Protein AF-A0A1B1UBW4-F1 (afdb_monomer_lite)

Sequence (132 aa):
MSATCRRCPGVFPDYPAPVIRNASAERELVLMRWGMLPPPRTGGPPVTNIRNTTSPHWRGWLKPENRCLVPFNSFAEYASEPNPETKKKDVIWFAINDDRPLTCFAGIWTEFKGDRGTKSKQSQARIWSMAF

Secondary structure (DSSP, 8-state):
----PPP--S--TTSEEEEEEE-SSSEEEEEEEE-BPPPTTT--S-BSEE--TTSTTTGGG-SGGGEEEEEES-EEEE-SSPPTTT-S--EEEE-SSTT---EEEEEEEEEE-S--TTS-----EEEEEEE-

Radius of gyration: 16.45 Å; chains: 1; bounding box: 48×40×42 Å

Structure (mmCIF, N/CA/C/O backbone):
data_AF-A0A1B1UBW4-F1
#
_entry.id   AF-A0A1B1UBW4-F1
#
loop_
_atom_site.group_PDB
_atom_site.id
_atom_site.type_symbol
_atom_site.label_atom_id
_atom_site.label_alt_id
_atom_site.label_comp_id
_atom_site.label_asym_id
_atom_site.label_entity_id
_atom_site.label_seq_id
_atom_site.pdbx_PDB_ins_code
_atom_site.Cartn_x
_atom_site.Cartn_y
_atom_site.Cartn_z
_atom_site.occupancy
_atom_site.B_iso_or_equiv
_atom_site.auth_seq_id
_atom_site.auth_comp_id
_atom_site.auth_asym_id
_atom_site.auth_atom_id
_atom_site.pdbx_PDB_model_num
ATOM 1 N N . MET A 1 1 ? -26.917 -7.774 -1.699 1.00 35.16 1 MET A N 1
ATOM 2 C CA . MET A 1 1 ? -26.560 -6.701 -2.653 1.00 35.16 1 MET A CA 1
ATOM 3 C C . MET A 1 1 ? -25.073 -6.832 -2.947 1.00 35.16 1 MET A C 1
ATOM 5 O O . MET A 1 1 ? -24.284 -6.680 -2.028 1.00 35.16 1 MET A O 1
ATOM 9 N N . SER A 1 2 ? -24.686 -7.222 -4.163 1.00 40.25 2 SER A N 1
ATOM 10 C CA . SER A 1 2 ? -23.268 -7.349 -4.531 1.00 40.25 2 SER A CA 1
ATOM 11 C C . SER A 1 2 ? -22.733 -5.966 -4.896 1.00 40.25 2 SER A C 1
ATOM 13 O O . SER A 1 2 ? -23.141 -5.400 -5.908 1.00 40.25 2 SER A O 1
ATOM 15 N N . ALA A 1 3 ? -21.869 -5.392 -4.060 1.00 48.88 3 ALA A N 1
ATOM 16 C CA . ALA A 1 3 ? -21.149 -4.175 -4.405 1.00 48.88 3 ALA A CA 1
ATOM 17 C C . ALA A 1 3 ? -20.083 -4.524 -5.452 1.00 48.88 3 ALA A C 1
ATOM 19 O O . ALA A 1 3 ? -19.038 -5.088 -5.132 1.00 48.88 3 ALA A O 1
ATOM 20 N N . THR A 1 4 ? -20.349 -4.233 -6.724 1.00 53.28 4 THR A N 1
ATOM 21 C CA . THR A 1 4 ? -19.376 -4.463 -7.795 1.00 53.28 4 THR A CA 1
ATOM 22 C C . THR A 1 4 ? -18.270 -3.411 -7.694 1.00 53.28 4 THR A C 1
ATOM 24 O O . THR A 1 4 ? -18.437 -2.269 -8.124 1.00 53.28 4 THR A O 1
ATOM 27 N N . CYS A 1 5 ? -17.129 -3.772 -7.103 1.00 63.44 5 CYS A N 1
ATOM 28 C CA . CYS A 1 5 ? -15.928 -2.941 -7.167 1.00 63.44 5 CYS A CA 1
ATOM 29 C C . CYS A 1 5 ? -15.482 -2.830 -8.630 1.00 63.44 5 CYS A C 1
ATOM 31 O O . CYS A 1 5 ? -15.276 -3.845 -9.298 1.00 63.44 5 CYS A O 1
ATOM 33 N N . ARG A 1 6 ? -15.325 -1.604 -9.146 1.00 71.12 6 ARG A N 1
ATOM 34 C CA . ARG A 1 6 ? -14.774 -1.405 -10.493 1.00 71.12 6 ARG A CA 1
ATOM 35 C C . ARG A 1 6 ? -13.346 -1.944 -10.539 1.00 71.12 6 ARG A C 1
ATOM 37 O O . ARG A 1 6 ? -12.577 -1.762 -9.598 1.00 71.12 6 ARG A O 1
ATOM 44 N N . ARG A 1 7 ? -12.986 -2.580 -11.654 1.00 75.62 7 ARG A N 1
ATOM 45 C CA . ARG A 1 7 ? -11.604 -2.980 -11.931 1.00 75.62 7 ARG A CA 1
ATOM 46 C C . ARG A 1 7 ? -10.727 -1.724 -11.986 1.00 75.62 7 ARG A C 1
ATOM 48 O O . ARG A 1 7 ? -11.043 -0.799 -12.730 1.00 75.62 7 ARG A O 1
ATOM 55 N N . CYS A 1 8 ? -9.631 -1.713 -11.234 1.00 77.88 8 CYS A N 1
ATOM 56 C CA . CYS A 1 8 ? -8.657 -0.618 -11.211 1.00 77.88 8 CYS A CA 1
ATOM 57 C C . CYS A 1 8 ? -7.331 -1.082 -11.838 1.00 77.88 8 CYS A C 1
ATOM 59 O O . CYS A 1 8 ? -6.447 -1.534 -11.111 1.00 77.88 8 CYS A O 1
ATOM 61 N N . PRO A 1 9 ? -7.180 -1.043 -13.175 1.00 81.69 9 PRO A N 1
ATOM 62 C CA . PRO A 1 9 ? -5.890 -1.308 -13.803 1.00 81.69 9 PRO A CA 1
ATOM 63 C C . PRO A 1 9 ? -4.920 -0.145 -13.545 1.00 81.69 9 PRO A C 1
ATOM 65 O O . PRO A 1 9 ? -5.326 1.012 -13.600 1.00 81.69 9 PRO A O 1
ATOM 68 N N . GLY A 1 10 ? -3.640 -0.447 -13.298 1.00 82.62 10 GLY A N 1
ATOM 69 C CA . GLY A 1 10 ? -2.584 0.570 -13.194 1.00 82.62 10 GLY A CA 1
ATOM 70 C C . GLY A 1 10 ? -2.734 1.501 -11.987 1.00 82.62 10 GLY A C 1
ATOM 71 O O . GLY A 1 10 ? -2.950 2.699 -12.144 1.00 82.62 10 GLY A O 1
ATOM 72 N N . VAL A 1 11 ? -2.624 0.951 -10.776 1.00 89.00 11 VAL A N 1
ATOM 73 C CA . VAL A 1 11 ? -2.584 1.740 -9.537 1.00 89.00 11 VAL A CA 1
ATOM 74 C C . VAL A 1 11 ? -1.155 2.231 -9.300 1.00 89.00 11 VAL A C 1
ATOM 76 O O . VAL A 1 11 ? -0.234 1.425 -9.195 1.00 89.00 11 VAL A O 1
ATOM 79 N N . PHE A 1 12 ? -0.977 3.549 -9.195 1.00 90.94 12 PHE A N 1
ATOM 80 C CA . PHE A 1 12 ? 0.325 4.196 -9.006 1.00 90.94 12 PHE A CA 1
ATOM 81 C C . PHE A 1 12 ? 0.378 4.993 -7.693 1.00 90.94 12 PHE A C 1
ATOM 83 O O . PHE A 1 12 ? -0.672 5.333 -7.136 1.00 90.94 12 PHE A O 1
ATOM 90 N N . PRO A 1 13 ? 1.579 5.320 -7.182 1.00 91.81 13 PRO A N 1
ATOM 91 C CA . PRO A 1 13 ? 1.728 6.178 -6.011 1.00 91.81 13 PRO A CA 1
ATOM 92 C C . PRO A 1 13 ? 0.929 7.478 -6.138 1.00 91.81 13 PRO A C 1
ATOM 94 O O . PRO A 1 13 ? 0.894 8.089 -7.202 1.00 91.81 13 PRO A O 1
ATOM 97 N N . ASP A 1 14 ? 0.302 7.901 -5.043 1.00 89.50 14 ASP A N 1
ATOM 98 C CA . ASP A 1 14 ? -0.608 9.048 -4.950 1.00 89.50 14 ASP A CA 1
ATOM 99 C C . ASP A 1 14 ? -1.970 8.887 -5.663 1.00 89.50 14 ASP A C 1
ATOM 101 O O . ASP A 1 14 ? -2.810 9.779 -5.572 1.00 89.50 14 ASP A O 1
ATOM 105 N N . TYR A 1 15 ? -2.273 7.744 -6.287 1.00 89.19 15 TYR A N 1
ATOM 106 C CA . TYR A 1 15 ? -3.602 7.476 -6.854 1.00 89.19 15 TYR A CA 1
ATOM 107 C C . TYR A 1 15 ? -4.534 6.833 -5.807 1.00 89.19 15 TYR A C 1
ATOM 109 O O . TYR A 1 15 ? -4.065 6.183 -4.863 1.00 89.19 15 TYR A O 1
ATOM 117 N N . PRO A 1 16 ? -5.865 7.000 -5.937 1.00 90.38 16 PRO A N 1
ATOM 118 C CA . PRO A 1 16 ? -6.831 6.215 -5.178 1.00 90.38 16 PRO A CA 1
ATOM 119 C C . PRO A 1 16 ? -6.760 4.730 -5.552 1.00 90.38 16 PRO A C 1
ATOM 121 O O . PRO A 1 16 ? -6.704 4.387 -6.732 1.00 90.38 16 PRO A O 1
ATOM 124 N N . ALA A 1 17 ? -6.831 3.860 -4.551 1.00 92.12 17 ALA A N 1
ATOM 125 C CA . ALA A 1 17 ? -6.860 2.412 -4.709 1.00 92.12 17 ALA A CA 1
ATOM 126 C C . ALA A 1 17 ? -7.929 1.792 -3.795 1.00 92.12 17 ALA A C 1
ATOM 128 O O . ALA A 1 17 ? -8.190 2.349 -2.722 1.00 92.12 17 ALA A O 1
ATOM 129 N N . PRO A 1 18 ? -8.546 0.664 -4.194 1.00 93.88 18 PRO A N 1
ATOM 130 C CA . PRO A 1 18 ? -9.445 -0.083 -3.325 1.00 93.88 18 PRO A CA 1
ATOM 131 C C . PRO A 1 18 ? -8.677 -0.654 -2.131 1.00 93.88 18 PRO A C 1
ATOM 133 O O . PRO A 1 18 ? -7.645 -1.300 -2.293 1.00 93.88 18 PRO A O 1
ATOM 136 N N . VAL A 1 19 ? -9.194 -0.422 -0.929 1.00 95.50 19 VAL A N 1
ATOM 137 C CA . VAL A 1 19 ? -8.619 -0.883 0.335 1.00 95.50 19 VAL A CA 1
ATOM 138 C C . VAL A 1 19 ? -9.744 -1.404 1.221 1.00 95.50 19 VAL A C 1
ATOM 140 O O . VAL A 1 19 ? -10.768 -0.741 1.388 1.00 95.50 19 VAL A O 1
ATOM 143 N N . ILE A 1 20 ? -9.553 -2.588 1.800 1.00 96.00 20 ILE A N 1
ATOM 144 C CA . ILE A 1 20 ? -10.466 -3.172 2.784 1.00 96.00 20 ILE A CA 1
ATOM 145 C C . ILE A 1 20 ? -9.954 -2.805 4.172 1.00 96.00 20 ILE A C 1
ATOM 147 O O . ILE A 1 20 ? -8.824 -3.144 4.520 1.00 96.00 20 ILE A O 1
ATOM 151 N N . ARG A 1 21 ? -10.771 -2.149 4.990 1.00 94.75 21 ARG A N 1
ATOM 152 C CA . ARG A 1 21 ? -10.411 -1.804 6.373 1.00 94.75 21 ARG A CA 1
ATOM 153 C C . ARG A 1 21 ? -11.473 -2.257 7.363 1.00 94.75 21 ARG A C 1
ATOM 155 O O . ARG A 1 21 ? -12.619 -2.505 6.989 1.00 94.75 21 ARG A O 1
ATOM 162 N N . ASN A 1 22 ? -11.096 -2.298 8.636 1.00 91.25 22 ASN A N 1
ATOM 163 C CA . ASN A 1 22 ? -12.064 -2.433 9.716 1.00 91.25 22 ASN A CA 1
ATOM 164 C C . ASN A 1 22 ? -12.881 -1.132 9.858 1.00 91.25 22 ASN A C 1
ATOM 166 O O . ASN A 1 22 ? -12.330 -0.024 9.866 1.00 91.25 22 ASN A O 1
ATOM 170 N N . ALA A 1 23 ? -1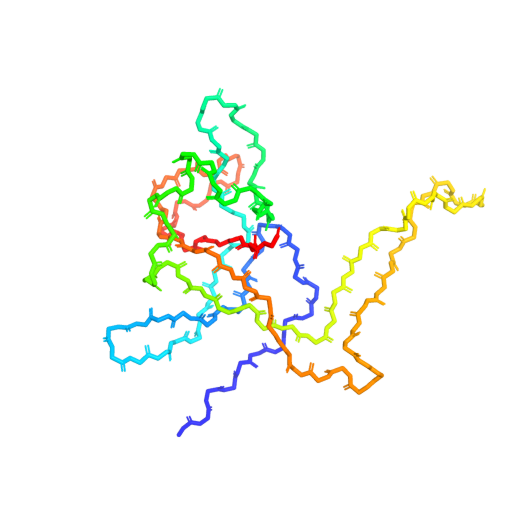4.197 -1.284 9.971 1.00 82.69 23 ALA A N 1
ATOM 171 C CA . ALA A 1 23 ? -15.142 -0.302 10.488 1.00 82.69 23 ALA A CA 1
ATOM 172 C C . ALA A 1 23 ? -15.709 -0.815 11.829 1.00 82.69 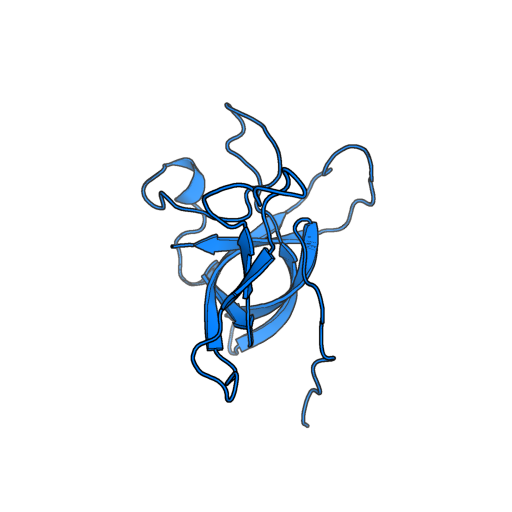23 ALA A C 1
ATOM 174 O O . ALA A 1 23 ? -15.344 -1.897 12.283 1.00 82.69 23 ALA A O 1
ATOM 175 N N . SER A 1 24 ? -16.559 -0.029 12.495 1.00 78.69 24 SER A N 1
ATOM 176 C CA . SER A 1 24 ? -17.019 -0.296 13.870 1.00 78.69 24 SER A CA 1
ATOM 177 C C . SER A 1 24 ? -17.603 -1.698 14.088 1.00 78.69 24 SER A C 1
ATOM 179 O O . SER A 1 24 ? -17.342 -2.292 15.129 1.00 78.69 24 SER A O 1
ATOM 181 N N . ALA A 1 25 ? -18.362 -2.229 13.128 1.00 79.44 25 ALA A N 1
ATOM 182 C CA . ALA A 1 25 ? -18.993 -3.551 13.228 1.00 79.44 25 ALA A CA 1
ATOM 183 C C . ALA A 1 25 ? -18.749 -4.457 12.007 1.00 79.44 25 ALA A C 1
ATOM 185 O O . ALA A 1 25 ? -19.080 -5.638 12.042 1.00 79.44 25 ALA A O 1
ATOM 186 N N . GLU A 1 26 ? -18.165 -3.926 10.931 1.00 87.25 26 GLU A N 1
ATOM 187 C CA . GLU A 1 26 ? -18.014 -4.626 9.653 1.00 87.25 26 GLU A CA 1
ATOM 188 C C . GLU A 1 26 ? -16.686 -4.270 8.977 1.00 87.25 26 GLU A C 1
ATOM 190 O O . GLU A 1 26 ? -15.940 -3.399 9.426 1.00 87.25 26 GLU A O 1
ATOM 195 N N . ARG A 1 27 ? -16.381 -4.948 7.870 1.00 90.94 27 ARG A N 1
ATOM 196 C CA . ARG A 1 27 ? -15.287 -4.565 6.975 1.00 90.94 27 ARG A CA 1
ATOM 197 C C . ARG A 1 27 ? -15.867 -3.773 5.820 1.00 90.94 27 ARG A C 1
ATOM 199 O O . ARG A 1 27 ? -16.821 -4.220 5.194 1.00 90.94 27 ARG A O 1
ATOM 206 N N . GLU A 1 28 ? -15.257 -2.640 5.499 1.00 92.81 28 GLU A N 1
ATOM 207 C CA . GLU A 1 28 ? -15.658 -1.843 4.340 1.00 92.81 28 GLU A CA 1
ATOM 208 C C . GLU A 1 28 ? -14.566 -1.837 3.272 1.00 92.81 28 GLU A C 1
ATOM 210 O O . GLU A 1 28 ? -13.373 -1.799 3.584 1.00 92.81 28 GLU A O 1
ATOM 215 N N . LEU A 1 29 ? -14.993 -1.842 2.009 1.00 92.94 29 LEU A N 1
ATOM 216 C CA . LEU A 1 29 ? -14.144 -1.584 0.855 1.00 92.94 29 LEU A CA 1
ATOM 217 C C . LEU A 1 29 ? -14.285 -0.113 0.465 1.00 92.94 29 LEU A C 1
ATOM 219 O O . LEU A 1 29 ? -15.367 0.328 0.081 1.00 92.94 29 LEU A O 1
ATOM 223 N N . VAL A 1 30 ? -13.193 0.642 0.537 1.00 92.62 30 VAL A N 1
ATOM 224 C CA . VAL A 1 30 ? -13.187 2.077 0.233 1.00 92.62 30 VAL A CA 1
ATOM 225 C C . VAL A 1 30 ? -11.983 2.469 -0.604 1.00 92.62 30 VAL A C 1
ATOM 227 O O . VAL A 1 30 ? -10.960 1.789 -0.608 1.00 92.62 30 VAL A O 1
ATOM 230 N N . LEU A 1 31 ? -12.097 3.591 -1.313 1.00 91.94 31 LEU A N 1
ATOM 231 C CA . LEU A 1 31 ? -10.966 4.175 -2.021 1.00 91.94 31 LEU A CA 1
ATOM 232 C C . LEU A 1 31 ? -10.124 5.013 -1.059 1.00 91.94 31 LEU A C 1
ATOM 234 O O . LEU A 1 31 ? -10.632 5.914 -0.390 1.00 91.94 31 LEU A O 1
ATOM 238 N N . MET A 1 32 ? -8.826 4.731 -1.019 1.00 93.12 32 MET A N 1
ATOM 239 C CA . MET A 1 32 ? -7.845 5.491 -0.248 1.00 93.12 32 MET A CA 1
ATOM 240 C C . MET A 1 32 ? -6.625 5.807 -1.109 1.00 93.12 32 MET A C 1
ATOM 242 O O . MET A 1 32 ? -6.291 5.063 -2.030 1.00 93.12 32 MET A O 1
ATOM 246 N N . ARG A 1 33 ? -5.932 6.906 -0.812 1.00 92.94 33 ARG A N 1
ATOM 247 C CA . ARG A 1 33 ? -4.770 7.343 -1.591 1.00 92.94 33 ARG A CA 1
ATOM 248 C C . ARG A 1 33 ? -3.492 6.638 -1.138 1.00 92.94 33 ARG A C 1
ATOM 250 O O . ARG A 1 33 ? -3.162 6.687 0.046 1.00 92.94 33 ARG A O 1
ATOM 257 N N . TRP A 1 34 ? -2.755 6.050 -2.078 1.00 94.81 34 TRP A N 1
ATOM 258 C CA . TRP A 1 34 ? -1.511 5.337 -1.781 1.00 94.81 34 TRP A CA 1
ATOM 259 C C . TRP A 1 34 ? -0.355 6.307 -1.488 1.00 94.81 34 TRP A C 1
ATOM 261 O O . TRP A 1 34 ? 0.055 7.080 -2.351 1.00 94.81 34 TRP A O 1
ATOM 271 N N . GLY A 1 35 ? 0.157 6.282 -0.260 1.00 94.94 35 GLY A N 1
ATOM 272 C CA . GLY A 1 35 ? 1.265 7.092 0.236 1.00 94.94 35 GLY A CA 1
ATOM 273 C C . GLY A 1 35 ? 0.938 7.761 1.573 1.00 94.94 35 GLY A C 1
ATOM 274 O O . GLY A 1 35 ? 0.270 8.800 1.588 1.00 94.94 35 GLY A O 1
ATOM 275 N N . MET A 1 36 ? 1.419 7.195 2.686 1.00 94.44 36 MET A N 1
ATOM 276 C CA . MET A 1 36 ? 1.404 7.841 4.005 1.00 94.44 36 MET A CA 1
ATOM 277 C C . MET A 1 36 ? 2.446 8.958 4.098 1.00 94.44 36 MET A C 1
ATOM 279 O O . MET A 1 36 ? 3.402 9.011 3.325 1.00 94.44 36 MET A O 1
ATOM 283 N N . LEU A 1 37 ? 2.278 9.865 5.061 1.00 91.38 37 LEU A N 1
ATOM 284 C CA . LEU A 1 37 ? 3.229 10.953 5.248 1.00 91.38 37 LEU A CA 1
ATOM 285 C C . LEU A 1 37 ? 4.586 10.452 5.770 1.00 91.38 37 LEU A C 1
ATOM 287 O O . LEU A 1 37 ? 4.627 9.601 6.669 1.00 91.38 37 LEU A O 1
ATOM 291 N N . PRO A 1 38 ? 5.697 10.999 5.249 1.00 91.00 38 PRO A N 1
ATOM 292 C CA . PRO A 1 38 ? 7.021 10.702 5.774 1.00 91.00 38 PRO A CA 1
ATOM 293 C C . PRO A 1 38 ? 7.206 11.288 7.185 1.00 91.00 38 PRO A C 1
ATOM 295 O O . PRO A 1 38 ? 6.422 12.144 7.613 1.00 91.00 38 PRO A O 1
ATOM 298 N N . PRO A 1 39 ? 8.252 10.866 7.919 1.00 88.94 39 PRO A N 1
ATOM 299 C CA . PRO A 1 39 ? 8.606 11.479 9.192 1.00 88.94 39 PRO A CA 1
ATOM 300 C C . PRO A 1 39 ? 8.795 12.999 9.042 1.00 88.94 39 PRO A C 1
ATOM 302 O O . PRO A 1 39 ? 9.572 13.421 8.182 1.00 88.94 39 PRO A O 1
ATOM 305 N N . PRO A 1 40 ? 8.160 13.841 9.884 1.00 85.25 40 PRO A N 1
ATOM 306 C CA . PRO A 1 40 ? 8.221 15.299 9.737 1.00 85.25 40 PRO A CA 1
ATOM 307 C C . PRO A 1 40 ? 9.646 15.859 9.741 1.00 85.25 40 PRO A C 1
ATOM 309 O O . PRO A 1 40 ? 9.944 16.814 9.036 1.00 85.25 40 PRO A O 1
ATOM 312 N N . ARG A 1 41 ? 10.541 15.230 10.515 1.00 85.25 41 ARG A N 1
ATOM 313 C CA . ARG A 1 41 ? 11.945 15.637 10.646 1.00 85.25 41 ARG A CA 1
ATOM 314 C C . ARG A 1 41 ? 12.745 15.439 9.356 1.00 85.25 41 ARG A C 1
ATOM 316 O O . ARG A 1 41 ? 13.633 16.235 9.081 1.00 85.25 41 ARG A O 1
ATOM 323 N N . THR A 1 42 ? 12.490 14.362 8.615 1.00 84.00 42 THR A N 1
ATOM 324 C CA . THR A 1 42 ? 13.209 14.075 7.362 1.00 84.00 42 THR A CA 1
ATOM 325 C C . THR A 1 42 ? 12.506 14.677 6.154 1.00 84.00 42 THR A C 1
ATOM 327 O O . THR A 1 42 ? 13.159 14.969 5.158 1.00 84.00 42 THR A O 1
ATOM 330 N N . GLY A 1 43 ? 11.184 14.854 6.227 1.00 83.50 43 GLY A N 1
ATOM 331 C CA . GLY A 1 43 ? 10.372 15.203 5.069 1.00 83.50 43 GLY A CA 1
ATOM 332 C C . GLY A 1 43 ? 10.483 14.149 3.962 1.00 83.50 43 GLY A C 1
ATOM 333 O O . GLY A 1 43 ? 10.862 13.002 4.214 1.00 83.50 43 GLY A O 1
ATOM 334 N N . GLY A 1 44 ? 10.141 14.544 2.736 1.00 87.00 44 GLY A N 1
ATOM 335 C CA . GLY A 1 44 ? 10.255 13.704 1.543 1.00 87.00 44 GLY A CA 1
ATOM 336 C C . GLY A 1 44 ? 8.921 13.433 0.840 1.00 87.00 44 GLY A C 1
ATOM 337 O O . GLY A 1 44 ? 7.890 14.008 1.201 1.00 87.00 44 GLY A O 1
ATOM 338 N N . PRO A 1 45 ? 8.933 12.583 -0.199 1.00 89.25 45 PRO A N 1
ATOM 339 C CA . PRO A 1 45 ? 7.713 12.168 -0.876 1.00 89.25 45 PRO A CA 1
ATOM 340 C C . PRO A 1 45 ? 6.838 11.283 0.033 1.00 89.25 45 PRO A C 1
ATOM 342 O O . PRO A 1 45 ? 7.335 10.719 1.014 1.00 89.25 45 PRO A O 1
ATOM 345 N N . PRO A 1 46 ? 5.542 11.116 -0.294 1.00 91.62 46 PRO A N 1
ATOM 346 C CA . PRO A 1 46 ? 4.691 10.132 0.365 1.00 91.62 46 PRO A CA 1
ATOM 347 C C . PRO A 1 46 ? 5.328 8.737 0.358 1.00 91.62 46 PRO A C 1
ATOM 349 O O . PRO A 1 46 ? 5.833 8.265 -0.660 1.00 91.62 46 PRO A O 1
ATOM 352 N N . VAL A 1 47 ? 5.287 8.067 1.503 1.00 94.94 47 VAL A N 1
ATOM 353 C CA . VAL A 1 47 ? 5.883 6.747 1.709 1.00 94.94 47 VAL A CA 1
ATOM 354 C C . VAL A 1 47 ? 4.919 5.690 1.194 1.00 94.94 47 VAL A C 1
ATOM 356 O O . VAL A 1 47 ? 3.838 5.536 1.745 1.00 94.94 47 VAL A O 1
ATOM 359 N N . THR A 1 48 ? 5.282 4.933 0.163 1.00 95.56 48 THR A N 1
ATOM 360 C CA . THR A 1 48 ? 4.421 3.873 -0.401 1.00 95.56 48 THR A CA 1
ATOM 361 C C . THR A 1 48 ? 4.559 2.533 0.322 1.00 95.56 48 THR A C 1
ATOM 363 O O . THR A 1 48 ? 3.570 1.802 0.408 1.00 95.56 48 THR A O 1
ATOM 366 N N . ASN A 1 49 ? 5.745 2.259 0.883 1.00 96.25 49 ASN A N 1
ATOM 367 C CA . ASN A 1 49 ? 6.127 1.006 1.542 1.00 96.25 49 ASN A CA 1
ATOM 368 C C . ASN A 1 49 ? 6.792 1.274 2.904 1.00 96.25 49 ASN A C 1
ATOM 370 O O . ASN A 1 49 ? 7.813 1.962 2.978 1.00 96.25 49 ASN A O 1
ATOM 374 N N . ILE A 1 50 ? 6.245 0.706 3.977 1.00 96.69 50 ILE A N 1
ATOM 375 C CA . ILE A 1 50 ? 6.763 0.785 5.345 1.00 96.69 50 ILE A CA 1
ATOM 376 C C . ILE A 1 50 ? 7.545 -0.493 5.649 1.00 96.69 50 ILE A C 1
ATOM 378 O O . ILE A 1 50 ? 6.952 -1.516 5.973 1.00 96.69 50 ILE A O 1
ATOM 382 N N . ARG A 1 51 ? 8.880 -0.398 5.584 1.00 94.50 51 ARG A N 1
ATOM 383 C CA . ARG A 1 51 ? 9.797 -1.531 5.825 1.00 94.50 51 ARG A CA 1
ATOM 384 C C . ARG A 1 51 ? 10.211 -1.715 7.281 1.00 94.50 51 ARG A C 1
ATOM 386 O O . ARG A 1 51 ? 10.568 -2.802 7.709 1.00 94.50 51 ARG A O 1
ATOM 393 N N . ASN A 1 52 ? 10.207 -0.630 8.051 1.00 94.44 52 ASN A N 1
ATOM 394 C CA . ASN A 1 52 ? 10.592 -0.650 9.457 1.00 94.44 52 ASN A CA 1
ATOM 395 C C . ASN A 1 52 ? 9.414 -0.214 10.326 1.00 94.44 52 ASN A C 1
ATOM 397 O O . ASN A 1 52 ? 9.297 0.959 10.685 1.00 94.44 52 ASN A O 1
ATOM 401 N N . THR A 1 53 ? 8.558 -1.168 10.683 1.00 94.00 53 THR A N 1
ATOM 402 C CA . THR A 1 53 ? 7.405 -0.946 11.568 1.00 94.00 53 THR A CA 1
ATOM 403 C C . THR A 1 53 ? 7.811 -0.643 13.014 1.00 94.00 53 THR A C 1
ATOM 405 O O . THR A 1 53 ? 7.004 -0.100 13.758 1.00 94.00 53 THR A O 1
ATOM 408 N N . THR A 1 54 ? 9.062 -0.895 13.417 1.00 93.50 54 THR A N 1
ATOM 409 C CA . THR A 1 54 ? 9.556 -0.550 14.766 1.00 93.50 54 THR A CA 1
ATOM 410 C C . THR A 1 54 ? 9.869 0.939 14.939 1.00 93.50 54 THR A C 1
ATOM 412 O O . THR A 1 54 ? 10.021 1.414 16.067 1.00 93.50 54 THR A O 1
ATOM 415 N N . SER A 1 55 ? 9.937 1.702 13.839 1.00 93.75 55 SER A N 1
ATOM 416 C CA . SER A 1 55 ? 10.193 3.141 13.889 1.00 93.75 55 SER A CA 1
ATOM 417 C C . SER A 1 55 ? 9.145 3.867 14.748 1.00 93.75 55 SER A C 1
ATOM 419 O O . SER A 1 55 ? 7.941 3.673 14.541 1.00 93.75 55 SER A O 1
ATOM 421 N N . PRO A 1 56 ? 9.562 4.774 15.657 1.00 94.56 56 PRO A N 1
ATOM 422 C CA . PRO A 1 56 ? 8.645 5.575 16.463 1.00 94.56 56 PRO A CA 1
ATOM 423 C C . PRO A 1 56 ? 7.596 6.342 15.657 1.00 94.56 56 PRO A C 1
ATOM 425 O O . PRO A 1 56 ? 6.500 6.562 16.168 1.00 94.56 56 PRO A O 1
ATOM 428 N N . HIS A 1 57 ? 7.926 6.715 14.415 1.00 94.88 57 HIS A N 1
ATOM 429 C CA . HIS A 1 57 ? 7.031 7.436 13.509 1.00 94.88 57 HIS A CA 1
ATOM 430 C C . HIS A 1 57 ? 5.726 6.674 13.260 1.00 94.88 57 HIS A C 1
ATOM 432 O O . HIS A 1 57 ? 4.656 7.266 13.288 1.00 94.88 57 HIS A O 1
ATOM 438 N N . TRP A 1 58 ? 5.791 5.350 13.087 1.00 95.44 58 TRP A N 1
ATOM 439 C CA . TRP A 1 58 ? 4.617 4.550 12.724 1.00 95.44 58 TRP A CA 1
ATOM 440 C C . TRP A 1 58 ? 3.788 4.090 13.919 1.00 95.44 58 TRP A C 1
ATOM 442 O O . TRP A 1 58 ? 2.654 3.658 13.734 1.00 95.44 58 TRP A O 1
ATOM 452 N N . ARG A 1 59 ? 4.324 4.198 15.144 1.00 94.88 59 ARG A N 1
ATOM 453 C CA . ARG A 1 59 ? 3.749 3.607 16.366 1.00 94.88 59 ARG A CA 1
ATOM 454 C C . ARG A 1 59 ? 2.277 3.967 16.587 1.00 94.88 59 ARG A C 1
ATOM 456 O O . ARG A 1 59 ? 1.513 3.122 17.046 1.00 94.88 59 ARG A O 1
ATOM 463 N N . GLY A 1 60 ? 1.879 5.193 16.242 1.00 94.62 60 GLY A N 1
ATOM 464 C CA . GLY A 1 60 ? 0.496 5.662 16.371 1.00 94.62 60 GLY A CA 1
ATOM 465 C C . GLY A 1 60 ? -0.515 4.901 15.505 1.00 94.62 60 GLY A C 1
ATOM 466 O O . GLY A 1 60 ? -1.693 4.886 15.844 1.00 94.62 60 GLY A O 1
ATOM 467 N N . TRP A 1 61 ? -0.055 4.229 14.444 1.00 96.06 61 TRP A N 1
ATOM 468 C CA . TRP A 1 61 ? -0.887 3.569 13.434 1.00 96.06 61 TRP A CA 1
ATOM 469 C C . TRP A 1 61 ? -0.665 2.050 13.343 1.00 96.06 61 TRP A C 1
ATOM 471 O O . TRP A 1 61 ? -1.078 1.423 12.375 1.00 96.06 61 TRP A O 1
ATOM 481 N N . LEU A 1 62 ? -0.018 1.421 14.330 1.00 95.56 62 LEU A N 1
ATOM 482 C CA . LEU A 1 62 ? 0.183 -0.043 14.340 1.00 95.56 62 LEU A CA 1
ATOM 483 C C . LEU A 1 62 ? -0.975 -0.821 14.987 1.00 95.56 62 LEU A C 1
ATOM 485 O O . LEU A 1 62 ? -0.977 -2.061 14.998 1.00 95.56 62 LEU A O 1
ATOM 489 N N . LYS A 1 63 ? -1.957 -0.104 15.541 1.00 94.75 63 LYS A N 1
ATOM 490 C CA . LYS A 1 63 ? -3.130 -0.700 16.179 1.00 94.75 63 LYS A CA 1
ATOM 491 C C . LYS A 1 63 ? -4.078 -1.324 15.138 1.00 94.75 63 LYS A C 1
ATOM 493 O O . LYS A 1 63 ? -4.038 -0.930 13.969 1.00 94.75 63 LYS A O 1
ATOM 498 N N . PRO A 1 64 ? -4.919 -2.305 15.520 1.00 94.19 64 PRO A N 1
ATOM 499 C CA . PRO A 1 64 ? -5.821 -2.991 14.591 1.00 94.19 64 PRO A CA 1
ATOM 500 C C . PRO A 1 64 ? -6.745 -2.075 13.776 1.00 94.19 64 PRO A C 1
ATOM 502 O O . PRO A 1 64 ? -7.099 -2.422 12.649 1.00 94.19 64 PRO A O 1
ATOM 505 N N . GLU A 1 65 ? -7.107 -0.905 14.301 1.00 94.00 65 GLU A N 1
ATOM 506 C CA . GLU A 1 65 ? -8.012 0.051 13.648 1.00 94.00 65 GLU A CA 1
ATOM 507 C C . GLU A 1 65 ? -7.371 0.700 12.411 1.00 94.00 65 GLU A C 1
ATOM 509 O O . GLU A 1 65 ? -8.060 1.077 11.463 1.00 94.00 65 GLU A O 1
ATOM 514 N N . ASN A 1 66 ? -6.040 0.772 12.388 1.00 95.94 66 ASN A N 1
ATOM 515 C CA . ASN A 1 66 ? -5.245 1.322 11.294 1.00 95.94 66 ASN A CA 1
ATOM 516 C C . ASN A 1 66 ? -4.780 0.254 10.300 1.00 95.94 66 ASN A C 1
ATOM 518 O O . ASN A 1 66 ? -4.048 0.569 9.365 1.00 95.94 66 ASN A O 1
ATOM 522 N N . ARG A 1 67 ? -5.181 -1.010 10.468 1.00 96.25 67 ARG A N 1
ATOM 523 C CA . ARG A 1 67 ? -4.826 -2.082 9.532 1.00 96.25 67 ARG A CA 1
ATOM 524 C C . ARG A 1 67 ? -5.797 -2.123 8.365 1.00 96.25 67 ARG A C 1
ATOM 526 O O . ARG A 1 67 ? -6.998 -1.893 8.517 1.00 96.25 67 ARG A O 1
ATOM 533 N N . CYS A 1 68 ? -5.268 -2.456 7.199 1.00 97.25 68 CYS A N 1
ATOM 534 C CA . CYS A 1 68 ? -6.061 -2.685 6.008 1.00 97.25 68 CYS A CA 1
ATOM 535 C C . CYS A 1 68 ? -5.466 -3.794 5.135 1.00 97.25 68 CYS A C 1
ATOM 537 O O . CYS A 1 68 ? -4.294 -4.153 5.264 1.00 97.25 68 CYS A O 1
ATOM 539 N N . LEU A 1 69 ? -6.302 -4.346 4.262 1.00 97.69 69 LEU A N 1
ATOM 540 C CA . LEU A 1 69 ? -5.916 -5.266 3.203 1.00 97.69 69 LEU A CA 1
ATOM 541 C C . LEU A 1 69 ? -6.029 -4.536 1.870 1.00 97.69 69 LEU A C 1
ATOM 543 O O . LEU A 1 69 ? -7.033 -3.874 1.606 1.00 97.69 69 LEU A O 1
ATOM 547 N N . VAL A 1 70 ? -5.000 -4.661 1.041 1.00 96.88 70 VAL A N 1
ATOM 548 C CA . VAL A 1 70 ? -4.903 -3.987 -0.256 1.00 96.88 70 VAL A CA 1
ATOM 549 C C . VAL A 1 70 ? -5.031 -5.049 -1.343 1.00 96.88 70 VAL A C 1
ATOM 551 O O . VAL A 1 70 ? -4.054 -5.764 -1.588 1.00 96.88 70 VAL A O 1
ATOM 554 N N . PRO A 1 71 ? -6.214 -5.212 -1.963 1.00 95.88 71 PRO A N 1
ATOM 555 C CA . PRO A 1 71 ? -6.440 -6.291 -2.908 1.00 95.88 71 PRO A CA 1
ATOM 556 C C . PRO A 1 71 ? -5.650 -6.086 -4.202 1.00 95.88 71 PRO A C 1
ATOM 558 O O . PRO A 1 71 ? -5.648 -4.993 -4.769 1.00 95.88 71 PRO A O 1
ATOM 561 N N . PHE A 1 72 ? -5.022 -7.149 -4.699 1.00 94.81 72 PHE A N 1
ATOM 562 C CA . PHE A 1 72 ? -4.326 -7.154 -5.984 1.00 94.81 72 PHE A CA 1
ATOM 563 C C . PHE A 1 72 ? -4.394 -8.533 -6.649 1.00 94.81 72 PHE A C 1
ATOM 565 O O . PHE A 1 72 ? -4.661 -9.543 -6.001 1.00 94.81 72 PHE A O 1
ATOM 572 N N . ASN A 1 73 ? -4.148 -8.564 -7.957 1.00 95.62 73 ASN A N 1
ATOM 573 C CA . ASN A 1 73 ? -4.014 -9.787 -8.759 1.00 95.62 73 ASN A CA 1
ATOM 574 C C . ASN A 1 73 ? -2.601 -9.945 -9.353 1.00 95.62 73 ASN A C 1
ATOM 576 O O . ASN A 1 73 ? -2.121 -11.057 -9.550 1.00 95.62 73 ASN A O 1
ATOM 580 N N . SER A 1 74 ? -1.919 -8.829 -9.612 1.00 95.06 74 SER A N 1
ATOM 581 C CA . SER A 1 74 ? -0.501 -8.763 -9.955 1.00 95.06 74 SER A CA 1
ATOM 582 C C . SER A 1 74 ? 0.081 -7.409 -9.554 1.00 95.06 74 SER A C 1
ATOM 584 O O . SER A 1 74 ? -0.644 -6.414 -9.526 1.00 95.06 74 SER A O 1
ATOM 586 N N . PHE A 1 75 ? 1.381 -7.361 -9.293 1.00 95.44 75 PHE A N 1
ATOM 587 C CA . PHE A 1 75 ? 2.130 -6.133 -9.026 1.00 95.44 75 PHE A CA 1
ATOM 588 C C . PHE A 1 75 ? 3.404 -6.109 -9.867 1.00 95.44 75 PHE A C 1
ATOM 590 O O . PHE A 1 75 ? 3.769 -7.116 -10.469 1.00 95.44 75 PHE A O 1
ATOM 597 N N . ALA A 1 76 ? 4.051 -4.953 -9.943 1.00 94.69 76 ALA A N 1
ATOM 598 C CA . ALA A 1 76 ? 5.228 -4.765 -10.769 1.00 94.69 76 ALA A CA 1
ATOM 599 C C . ALA A 1 76 ? 6.388 -4.194 -9.957 1.00 94.69 76 ALA A C 1
ATOM 601 O O . ALA A 1 76 ? 6.181 -3.333 -9.104 1.00 94.69 76 ALA A O 1
ATOM 602 N N . GLU A 1 77 ? 7.597 -4.643 -10.272 1.00 92.81 77 GLU A N 1
ATOM 603 C CA . GLU A 1 77 ? 8.851 -4.069 -9.789 1.00 92.81 77 GLU A 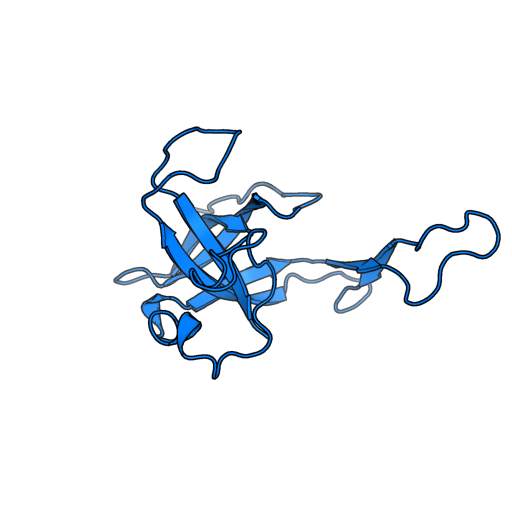CA 1
ATOM 604 C C . GLU A 1 77 ? 9.772 -3.810 -10.979 1.00 92.81 77 GLU A C 1
ATOM 606 O O . GLU A 1 77 ? 9.661 -4.441 -12.034 1.00 92.81 77 GLU A O 1
ATOM 611 N N . TYR A 1 78 ? 10.693 -2.867 -10.820 1.00 92.88 78 TYR A N 1
ATOM 612 C CA . TYR A 1 78 ? 11.733 -2.669 -11.820 1.00 92.88 78 TYR A CA 1
ATOM 613 C C . TYR A 1 78 ? 12.771 -3.784 -11.732 1.00 92.88 78 TYR A C 1
ATOM 615 O O . TYR A 1 78 ? 13.176 -4.178 -10.638 1.00 92.88 78 TYR A O 1
ATOM 623 N N . ALA A 1 79 ? 13.262 -4.230 -12.885 1.00 91.12 79 ALA A N 1
ATOM 624 C CA . ALA A 1 79 ? 14.403 -5.126 -12.961 1.00 91.12 79 ALA A CA 1
ATOM 625 C C . ALA A 1 79 ? 15.600 -4.570 -12.164 1.00 91.12 79 ALA A C 1
ATOM 627 O O . ALA A 1 79 ? 15.843 -3.354 -12.101 1.00 91.12 79 ALA A O 1
ATOM 628 N N . SER A 1 80 ? 16.360 -5.474 -11.541 1.00 90.56 80 SER A N 1
ATOM 629 C CA . SER A 1 80 ? 17.552 -5.107 -10.771 1.00 90.56 80 SER A CA 1
ATOM 630 C C . SER A 1 80 ? 18.562 -4.375 -11.652 1.00 90.56 80 SER A C 1
ATOM 632 O O . SER A 1 80 ? 19.006 -3.284 -11.285 1.00 90.56 80 SER A O 1
ATOM 634 N N . GLU A 1 81 ? 18.802 -4.910 -12.849 1.00 92.56 81 GLU A N 1
ATOM 635 C CA . GLU A 1 81 ? 19.717 -4.349 -13.840 1.00 92.56 81 GLU A CA 1
ATOM 636 C C . GLU A 1 81 ? 18.968 -3.645 -14.982 1.00 92.56 81 GLU A C 1
ATOM 638 O O . GLU A 1 81 ? 17.881 -4.084 -15.375 1.00 92.56 81 GLU A O 1
ATOM 643 N N . PRO A 1 82 ? 19.517 -2.548 -15.535 1.00 93.38 82 PRO A N 1
ATOM 644 C CA . PRO A 1 82 ? 18.994 -1.944 -16.752 1.00 93.38 82 PRO A CA 1
ATOM 645 C C . PRO A 1 82 ? 19.128 -2.888 -17.947 1.00 93.38 82 PRO A C 1
ATOM 647 O O . PRO A 1 82 ? 20.121 -3.599 -18.099 1.00 93.38 82 PRO A O 1
ATOM 650 N N . ASN A 1 83 ? 18.161 -2.817 -18.851 1.00 92.56 83 ASN A N 1
ATOM 651 C CA . ASN A 1 83 ? 18.216 -3.494 -20.131 1.00 92.56 83 ASN A CA 1
ATOM 652 C C . ASN A 1 83 ? 19.470 -3.043 -20.923 1.00 92.56 83 ASN A C 1
ATOM 654 O O . ASN A 1 83 ? 19.684 -1.831 -21.077 1.00 92.56 83 ASN A O 1
ATOM 658 N N . PRO A 1 84 ? 20.302 -3.970 -21.441 1.00 92.69 84 PRO A N 1
ATOM 659 C CA . PRO A 1 84 ? 21.536 -3.624 -22.145 1.00 92.69 84 PRO A CA 1
ATOM 660 C C . PRO A 1 84 ? 21.336 -2.745 -23.383 1.00 92.69 84 PRO A C 1
ATOM 662 O O . PRO A 1 84 ? 22.223 -1.945 -23.692 1.00 92.69 84 PRO A O 1
ATOM 665 N N . GLU A 1 85 ? 20.193 -2.857 -24.060 1.00 94.31 85 GLU A N 1
ATOM 666 C CA . GLU A 1 85 ? 19.872 -2.110 -25.277 1.00 94.31 85 GLU A CA 1
ATOM 667 C C . GLU A 1 85 ? 19.244 -0.755 -24.945 1.00 94.31 85 GLU A C 1
ATOM 669 O O . GLU A 1 85 ? 19.733 0.287 -25.376 1.00 94.31 85 GLU A O 1
ATOM 674 N N . THR A 1 86 ? 18.184 -0.747 -24.130 1.00 93.69 86 THR A N 1
ATOM 675 C CA . THR A 1 86 ? 17.413 0.482 -23.861 1.00 93.69 86 THR A CA 1
ATOM 676 C C . THR A 1 86 ? 18.015 1.352 -22.757 1.00 93.69 86 THR A C 1
ATOM 678 O O . THR A 1 86 ? 17.611 2.506 -22.594 1.00 93.69 86 THR A O 1
ATOM 681 N N . LYS A 1 87 ? 18.956 0.802 -21.973 1.00 93.31 87 LYS A N 1
ATOM 682 C CA . LYS A 1 87 ? 19.558 1.404 -20.768 1.00 93.31 87 LYS A CA 1
ATOM 683 C C . LYS A 1 87 ? 18.547 1.791 -19.680 1.00 93.31 87 LYS A C 1
ATOM 685 O O . LYS A 1 87 ? 18.899 2.492 -18.733 1.00 93.31 87 LYS A O 1
ATOM 690 N N . LYS A 1 88 ? 17.296 1.332 -19.783 1.00 92.88 88 LYS A N 1
ATOM 691 C CA . LYS A 1 88 ? 16.232 1.533 -18.790 1.00 92.88 88 LYS A CA 1
ATOM 692 C C . LYS A 1 88 ? 15.941 0.226 -18.070 1.00 92.88 88 LYS A C 1
ATOM 694 O O . LYS A 1 88 ? 16.170 -0.848 -18.610 1.00 92.88 88 LYS A O 1
ATOM 699 N N . LYS A 1 89 ? 15.439 0.313 -16.841 1.00 93.38 89 LYS A N 1
ATOM 700 C CA . LYS A 1 89 ? 14.982 -0.873 -16.113 1.00 93.38 89 LYS A CA 1
ATOM 701 C C . LYS A 1 89 ? 13.651 -1.339 -16.683 1.00 93.38 89 LYS A C 1
ATOM 703 O O . LYS A 1 89 ? 12.704 -0.553 -16.741 1.00 93.38 89 LYS A O 1
ATOM 708 N N . ASP A 1 90 ? 13.593 -2.607 -17.065 1.00 92.25 90 ASP A N 1
ATOM 709 C CA . ASP A 1 90 ? 12.352 -3.234 -17.500 1.00 92.25 90 ASP A CA 1
ATOM 710 C C . ASP A 1 90 ? 11.380 -3.371 -16.323 1.00 92.25 90 ASP A C 1
ATOM 712 O O . ASP A 1 90 ? 11.783 -3.442 -15.160 1.00 92.25 90 ASP A O 1
ATOM 716 N N . VAL A 1 91 ? 10.084 -3.383 -16.626 1.00 93.56 91 VAL A N 1
ATOM 717 C CA . VAL A 1 91 ? 9.027 -3.584 -15.630 1.00 93.56 91 VAL A CA 1
ATOM 718 C C . VAL A 1 91 ? 8.677 -5.066 -15.597 1.00 93.56 91 VAL A C 1
ATOM 720 O O . VAL A 1 91 ? 8.150 -5.604 -16.570 1.00 93.56 91 VAL A O 1
ATOM 723 N N . ILE A 1 92 ? 8.954 -5.719 -14.473 1.00 94.19 92 ILE A N 1
ATOM 724 C CA . ILE A 1 92 ? 8.688 -7.141 -14.261 1.00 94.19 92 ILE A CA 1
ATOM 725 C C . ILE A 1 92 ? 7.386 -7.279 -13.480 1.00 94.19 92 ILE A C 1
ATOM 727 O O . ILE A 1 92 ? 7.223 -6.669 -12.424 1.00 94.19 92 ILE A O 1
ATOM 731 N N . TRP A 1 93 ? 6.463 -8.090 -13.998 1.00 94.94 93 TRP A N 1
ATOM 732 C CA . TRP A 1 93 ? 5.175 -8.360 -13.364 1.00 94.94 93 TRP A CA 1
ATOM 733 C C . TRP A 1 93 ? 5.205 -9.665 -12.578 1.00 94.94 93 TRP A C 1
ATOM 735 O O . TRP A 1 93 ? 5.590 -10.707 -13.099 1.00 94.94 93 TRP A O 1
ATOM 745 N N . PHE A 1 94 ? 4.712 -9.600 -11.348 1.00 95.75 94 PHE A N 1
ATOM 746 C CA . PHE A 1 94 ? 4.592 -10.716 -10.423 1.00 95.75 94 PHE A CA 1
ATOM 747 C C . PHE A 1 94 ? 3.119 -10.982 -10.122 1.00 95.75 94 PHE A C 1
ATOM 749 O O . PHE A 1 94 ? 2.315 -10.057 -9.974 1.00 95.75 94 PHE A O 1
ATOM 756 N N . ALA A 1 95 ? 2.769 -12.255 -10.000 1.00 96.56 95 ALA A N 1
ATOM 757 C CA . ALA A 1 95 ? 1.479 -12.738 -9.527 1.00 96.56 95 ALA A CA 1
ATOM 758 C C . ALA A 1 95 ? 1.714 -13.975 -8.652 1.00 96.56 95 ALA A C 1
ATOM 760 O O . ALA A 1 95 ? 2.814 -14.523 -8.643 1.00 96.56 95 ALA A O 1
ATOM 761 N N . ILE A 1 96 ? 0.690 -14.414 -7.918 1.00 96.56 96 ILE A N 1
ATOM 762 C CA . ILE A 1 96 ? 0.786 -15.643 -7.114 1.00 96.56 96 ILE A CA 1
ATOM 763 C C . ILE A 1 96 ? 1.042 -16.866 -8.008 1.00 96.56 96 ILE A C 1
ATOM 765 O O . ILE A 1 96 ? 1.850 -17.721 -7.663 1.00 96.56 96 ILE A O 1
ATOM 769 N N . ASN A 1 97 ? 0.357 -16.930 -9.149 1.00 96.38 97 ASN A N 1
ATOM 770 C CA . ASN A 1 97 ? 0.525 -17.913 -10.217 1.00 96.38 97 ASN A CA 1
ATOM 771 C C . ASN A 1 97 ? -0.107 -17.360 -11.517 1.00 96.38 97 ASN A C 1
ATOM 773 O O . ASN A 1 97 ? -0.596 -16.222 -11.536 1.00 96.38 97 ASN A O 1
ATOM 777 N N . ASP A 1 98 ? -0.123 -18.165 -12.580 1.00 96.31 98 ASP A N 1
ATOM 778 C CA . ASP A 1 98 ? -0.637 -17.768 -13.899 1.00 96.31 98 ASP A CA 1
ATOM 779 C C . ASP A 1 98 ? -2.140 -17.434 -13.910 1.00 96.31 98 ASP A C 1
ATOM 781 O O . ASP A 1 98 ? -2.569 -16.591 -14.701 1.00 96.31 98 ASP A O 1
ATOM 785 N N . ASP A 1 99 ? -2.923 -17.994 -12.980 1.00 96.75 99 ASP A N 1
ATOM 786 C CA . ASP A 1 99 ? -4.357 -17.700 -12.830 1.00 96.75 99 ASP A CA 1
ATOM 787 C C . ASP A 1 99 ? -4.623 -16.306 -12.232 1.00 96.75 99 ASP A C 1
ATOM 789 O O . ASP A 1 99 ? -5.749 -15.805 -12.279 1.00 96.75 99 ASP A O 1
ATOM 793 N N . ARG A 1 100 ? -3.594 -15.659 -11.660 1.00 94.75 100 ARG A N 1
ATOM 794 C CA . ARG A 1 100 ? -3.657 -14.330 -11.019 1.00 94.75 100 ARG A CA 1
ATOM 795 C C . ARG A 1 100 ? -4.825 -14.190 -10.02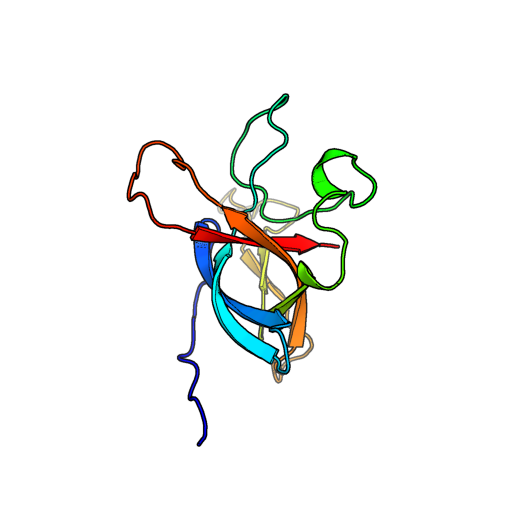3 1.00 94.75 100 ARG A C 1
ATOM 797 O O . ARG A 1 100 ? -5.619 -13.246 -10.142 1.00 94.75 100 ARG A O 1
ATOM 804 N N . PRO A 1 101 ? -4.953 -15.099 -9.037 1.00 95.75 101 PRO A N 1
ATOM 805 C CA . PRO A 1 101 ? -6.034 -15.049 -8.065 1.00 95.75 101 PRO A CA 1
ATOM 806 C C . PRO A 1 101 ? -5.979 -13.751 -7.258 1.00 95.75 101 PRO A C 1
ATOM 808 O O . PRO A 1 101 ? -4.914 -13.167 -7.041 1.00 95.75 101 PRO A O 1
ATOM 811 N N . LEU A 1 102 ? -7.143 -13.310 -6.778 1.00 94.06 102 LEU A N 1
ATOM 812 C CA . LEU A 1 102 ? -7.217 -12.172 -5.872 1.00 94.06 102 LEU A CA 1
ATOM 813 C C . LEU A 1 102 ? -6.503 -12.512 -4.559 1.00 94.06 102 LEU A C 1
ATOM 815 O O . LEU A 1 102 ? -6.858 -13.468 -3.873 1.00 94.06 102 LEU A O 1
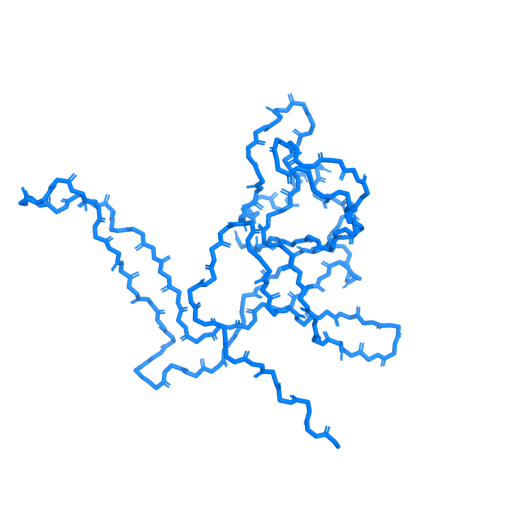ATOM 819 N N . THR A 1 103 ? -5.532 -11.688 -4.196 1.00 95.38 103 THR A N 1
ATOM 820 C CA . THR A 1 103 ? -4.811 -11.742 -2.922 1.00 95.38 103 THR A CA 1
ATOM 821 C C . THR A 1 103 ? -4.712 -10.330 -2.341 1.00 95.38 103 THR A C 1
ATOM 823 O O . THR A 1 103 ? -5.354 -9.405 -2.846 1.00 95.38 103 THR A O 1
ATOM 826 N N . CYS A 1 104 ? -3.978 -10.140 -1.247 1.00 96.62 104 CYS A N 1
ATOM 827 C CA . CYS A 1 104 ? -3.854 -8.853 -0.573 1.00 96.62 104 CYS A CA 1
ATOM 828 C C . CYS A 1 104 ? -2.434 -8.596 -0.070 1.00 96.62 104 CYS A C 1
ATOM 830 O O . CYS A 1 104 ? -1.801 -9.484 0.496 1.00 96.62 104 CYS A O 1
ATOM 832 N N . PHE A 1 105 ? -1.978 -7.346 -0.179 1.00 97.50 105 PHE A N 1
ATOM 833 C CA . PHE A 1 105 ? -0.889 -6.853 0.661 1.00 97.50 105 PHE A CA 1
ATOM 834 C C . PHE A 1 105 ? -1.436 -6.420 2.023 1.00 97.50 105 PHE A C 1
ATOM 836 O O . PHE A 1 105 ? -2.574 -5.949 2.131 1.00 97.50 105 PHE A O 1
ATOM 843 N N . ALA A 1 106 ? -0.606 -6.543 3.058 1.00 97.81 106 ALA A N 1
ATOM 844 C CA . ALA A 1 106 ? -0.858 -5.897 4.336 1.00 97.81 106 ALA A CA 1
ATOM 845 C C . ALA A 1 106 ? -0.586 -4.393 4.209 1.00 97.81 106 ALA A C 1
ATOM 847 O O . ALA A 1 106 ? 0.432 -3.981 3.647 1.00 97.81 106 ALA A O 1
ATOM 848 N N . GLY A 1 107 ? -1.489 -3.571 4.739 1.00 97.81 107 GLY A N 1
ATOM 849 C CA . GLY A 1 107 ? -1.341 -2.123 4.731 1.00 97.81 107 GLY A CA 1
ATOM 850 C C . GLY A 1 107 ? -1.660 -1.477 6.072 1.00 97.81 107 GLY A C 1
ATOM 851 O O . GLY A 1 107 ? -2.411 -2.012 6.893 1.00 97.81 107 GLY A O 1
ATOM 852 N N . ILE A 1 108 ? -1.106 -0.283 6.263 1.00 97.19 108 ILE A N 1
ATOM 853 C CA . ILE A 1 108 ? -1.419 0.629 7.364 1.00 97.19 108 ILE A CA 1
ATOM 854 C C . ILE A 1 108 ? -2.098 1.861 6.768 1.00 97.19 108 ILE A C 1
ATOM 856 O O . ILE A 1 108 ? -1.673 2.348 5.720 1.00 97.19 108 ILE A O 1
ATOM 860 N N . TRP A 1 109 ? -3.147 2.365 7.417 1.00 96.62 109 TRP A N 1
ATOM 861 C CA . TRP A 1 109 ? -3.906 3.524 6.958 1.00 96.62 109 TRP A CA 1
ATOM 862 C C . TRP A 1 109 ? -4.239 4.499 8.093 1.00 96.62 109 TRP A C 1
ATOM 864 O O . TRP A 1 109 ? -4.305 4.137 9.269 1.00 96.62 109 TRP A O 1
ATOM 874 N N . THR A 1 110 ? -4.480 5.758 7.732 1.00 94.88 110 THR A N 1
ATOM 875 C CA . THR A 1 110 ? -4.969 6.800 8.646 1.00 94.88 110 THR A CA 1
ATOM 876 C C . THR A 1 110 ? -5.827 7.819 7.905 1.00 94.88 110 THR A C 1
ATOM 878 O O . THR A 1 110 ? -5.738 7.971 6.682 1.00 94.88 110 THR A O 1
ATOM 881 N N . GLU A 1 111 ? -6.630 8.567 8.655 1.00 92.25 111 GLU A N 1
ATOM 882 C CA . GLU A 1 111 ? -7.147 9.843 8.176 1.00 92.25 111 GLU A CA 1
ATOM 883 C C . GLU A 1 111 ? -6.039 10.893 8.176 1.00 92.25 111 GLU A C 1
ATOM 885 O O . GLU A 1 111 ? -5.216 10.955 9.094 1.00 92.25 111 GLU A O 1
ATOM 890 N N . PHE A 1 112 ? -6.035 11.730 7.144 1.00 84.44 112 PHE A N 1
ATOM 891 C CA . PHE A 1 112 ? -5.146 12.868 7.025 1.00 84.44 112 PHE A CA 1
ATOM 892 C C . PHE A 1 112 ? -5.943 14.152 6.815 1.00 84.44 112 PHE A C 1
ATOM 894 O O . PHE A 1 112 ? -6.830 14.232 5.959 1.00 84.44 112 PHE A O 1
ATOM 901 N N . LYS A 1 113 ? -5.589 15.163 7.611 1.00 74.31 113 LYS A N 1
ATOM 902 C CA . LYS A 1 113 ? -6.090 16.533 7.519 1.00 74.31 113 LYS A CA 1
ATOM 903 C C . LYS A 1 113 ? -4.891 17.446 7.269 1.00 74.31 113 LYS A C 1
ATOM 905 O O . LYS A 1 113 ? -4.074 17.631 8.165 1.00 74.31 113 LYS A O 1
ATOM 910 N N . GLY A 1 114 ? -4.767 17.967 6.053 1.00 69.56 114 GLY A N 1
ATOM 911 C CA . GLY A 1 114 ? -3.692 18.881 5.668 1.00 69.56 114 GLY A CA 1
ATOM 912 C C . GLY A 1 114 ? -3.471 18.936 4.157 1.00 69.56 114 GLY A C 1
ATOM 913 O O . GLY A 1 114 ? -4.116 18.212 3.395 1.00 69.56 114 GLY A O 1
ATOM 914 N N . ASP A 1 115 ? -2.539 19.788 3.734 1.00 64.25 115 ASP A N 1
ATOM 915 C CA . ASP A 1 115 ? -2.181 19.978 2.329 1.00 64.25 115 ASP A CA 1
ATOM 916 C C . ASP A 1 115 ? -1.007 19.084 1.915 1.00 64.25 115 ASP A C 1
ATOM 918 O O . ASP A 1 115 ? 0.052 19.076 2.541 1.00 64.25 115 ASP A O 1
ATOM 922 N N . ARG A 1 116 ? -1.182 18.338 0.818 1.00 60.38 116 ARG A N 1
ATOM 923 C CA . ARG A 1 116 ? -0.127 17.540 0.172 1.00 60.38 116 ARG A CA 1
ATOM 924 C C . ARG A 1 116 ? 0.481 18.303 -1.018 1.00 60.38 116 ARG A C 1
ATOM 926 O O . ARG A 1 116 ? 0.363 17.879 -2.161 1.00 60.38 116 ARG A O 1
ATOM 933 N N . GLY A 1 117 ? 1.128 19.441 -0.758 1.00 59.53 117 GLY A N 1
ATOM 934 C CA . GLY A 1 117 ? 1.908 20.173 -1.772 1.00 59.53 117 GLY A CA 1
ATOM 935 C C . GLY A 1 117 ? 1.130 20.621 -3.027 1.00 59.53 117 GLY A C 1
ATOM 936 O O . GLY A 1 117 ? -0.098 20.652 -3.046 1.00 59.53 117 GLY A O 1
ATOM 937 N N . THR A 1 118 ? 1.855 21.008 -4.086 1.00 46.22 118 THR A N 1
ATOM 938 C CA . THR A 1 118 ? 1.418 21.866 -5.218 1.00 46.22 118 THR A CA 1
ATOM 939 C C . THR A 1 118 ? 0.365 21.306 -6.189 1.00 46.22 118 THR A C 1
ATOM 941 O O . THR A 1 118 ? 0.145 21.876 -7.256 1.00 46.22 118 THR A O 1
ATOM 944 N N . LYS A 1 119 ? -0.377 20.260 -5.825 1.00 46.19 119 LYS A N 1
ATOM 945 C CA . LYS A 1 119 ? -1.672 19.954 -6.459 1.00 46.19 119 LYS A CA 1
ATOM 946 C C . LYS A 1 119 ? -2.741 19.840 -5.380 1.00 46.19 119 LYS A C 1
ATOM 948 O O . LYS A 1 119 ? -3.280 18.771 -5.101 1.00 46.19 119 LYS A O 1
ATOM 953 N N . SER A 1 120 ? -3.009 20.987 -4.760 1.00 43.06 120 SER A N 1
ATOM 954 C CA . SER A 1 120 ? -4.010 21.164 -3.720 1.00 43.06 120 SER A CA 1
ATOM 955 C C . SER A 1 120 ? -5.418 20.923 -4.268 1.00 43.06 120 SER A C 1
ATOM 957 O O . SER A 1 120 ? -5.985 21.692 -5.041 1.00 43.06 120 SER A O 1
ATOM 959 N N . LYS A 1 121 ? -6.032 19.848 -3.789 1.00 40.03 121 LYS A N 1
ATOM 960 C CA . LYS A 1 121 ? -7.411 19.932 -3.319 1.00 40.03 121 LYS A CA 1
ATOM 961 C C . LYS A 1 121 ? -7.406 19.418 -1.892 1.00 40.03 121 LYS A C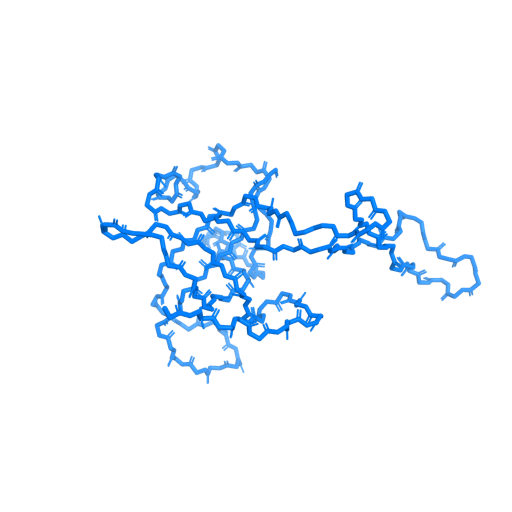 1
ATOM 963 O O . LYS A 1 121 ? -7.188 18.224 -1.675 1.00 40.03 121 LYS A O 1
ATOM 968 N N . GLN A 1 122 ? -7.621 20.328 -0.940 1.00 44.84 122 GLN A N 1
ATOM 969 C CA . GLN A 1 122 ? -7.953 19.967 0.433 1.00 44.84 122 GLN A CA 1
ATOM 970 C C . GLN A 1 122 ? -9.138 19.012 0.374 1.00 44.84 122 GLN A C 1
ATOM 972 O O . GLN A 1 122 ? -10.247 19.360 -0.019 1.00 44.84 122 GLN A O 1
ATOM 977 N N . SER A 1 123 ? -8.862 17.763 0.695 1.00 48.62 123 SER A N 1
ATOM 978 C CA . SER A 1 123 ? -9.865 16.747 0.931 1.00 48.62 123 SER A CA 1
ATOM 979 C C . SER A 1 123 ? -9.379 16.011 2.160 1.00 48.62 123 SER A C 1
ATOM 981 O O . SER A 1 123 ? -8.188 15.711 2.263 1.00 48.62 123 SER A O 1
ATOM 983 N N . GLN A 1 124 ? -10.271 15.773 3.120 1.00 52.44 124 GLN A N 1
ATOM 984 C CA . GLN A 1 124 ? -10.022 14.800 4.174 1.00 52.44 124 GLN A CA 1
ATOM 985 C C . GLN A 1 124 ? -9.660 13.493 3.468 1.00 52.44 124 GLN A C 1
ATOM 987 O O . GLN A 1 124 ? -10.508 12.832 2.869 1.00 52.44 124 GLN A O 1
ATOM 992 N N . ALA A 1 125 ? -8.368 13.194 3.423 1.00 74.06 125 ALA A N 1
ATOM 993 C CA . ALA A 1 125 ? -7.846 12.127 2.600 1.00 74.06 125 ALA A CA 1
ATOM 994 C C . ALA A 1 125 ? -7.594 10.940 3.514 1.00 74.06 125 ALA A C 1
ATOM 996 O O . ALA A 1 125 ? -6.879 11.045 4.508 1.00 74.06 125 ALA A O 1
ATOM 997 N N . ARG A 1 126 ? -8.172 9.793 3.177 1.00 91.50 126 ARG A N 1
ATOM 998 C CA . ARG A 1 126 ? -7.736 8.519 3.745 1.00 91.50 126 ARG A CA 1
ATOM 999 C C . ARG A 1 126 ? -6.488 8.097 2.989 1.00 91.50 126 ARG A C 1
ATOM 1001 O O . ARG A 1 126 ? -6.500 8.062 1.754 1.00 91.50 126 ARG A O 1
ATOM 1008 N N . ILE A 1 127 ? -5.409 7.848 3.718 1.00 94.56 127 ILE A N 1
ATOM 1009 C CA . ILE A 1 127 ? -4.092 7.560 3.147 1.00 94.56 127 ILE A CA 1
ATOM 1010 C C . ILE A 1 127 ? -3.582 6.237 3.687 1.00 94.56 127 ILE A C 1
ATOM 1012 O O . ILE A 1 127 ? -3.843 5.912 4.844 1.00 94.56 127 ILE A O 1
ATOM 1016 N N . TRP A 1 128 ? -2.869 5.485 2.856 1.00 96.56 128 TRP A N 1
ATOM 1017 C CA . TRP A 1 128 ? -2.382 4.158 3.221 1.00 96.56 128 TRP A CA 1
ATOM 1018 C C . TRP A 1 128 ? -1.037 3.836 2.575 1.00 96.56 128 TRP A C 1
ATOM 1020 O O . TRP A 1 128 ? -0.691 4.404 1.541 1.00 96.56 128 TRP A O 1
ATOM 1030 N N . SER A 1 129 ? -0.303 2.901 3.168 1.00 97.50 129 SER A N 1
ATOM 1031 C CA . SER A 1 129 ? 0.953 2.356 2.641 1.00 97.50 129 SER A CA 1
ATOM 1032 C C . SER A 1 129 ? 0.989 0.852 2.852 1.00 97.50 129 SER A C 1
ATOM 1034 O O . SER A 1 129 ? 0.423 0.358 3.829 1.00 97.50 129 SER A O 1
ATOM 1036 N N . MET A 1 130 ? 1.674 0.124 1.969 1.00 97.44 130 MET A N 1
ATOM 1037 C CA . MET A 1 130 ? 1.967 -1.288 2.217 1.00 97.44 130 MET A CA 1
ATOM 1038 C C . MET A 1 130 ? 2.949 -1.405 3.384 1.00 97.44 130 MET A C 1
ATOM 1040 O O . MET A 1 130 ? 3.801 -0.533 3.558 1.00 97.44 130 MET A O 1
ATOM 1044 N N . ALA A 1 131 ? 2.830 -2.461 4.182 1.00 94.50 131 ALA A N 1
ATOM 1045 C CA . ALA A 1 131 ? 3.693 -2.710 5.331 1.00 94.50 131 ALA A CA 1
ATOM 1046 C C . ALA A 1 131 ? 4.231 -4.144 5.276 1.00 94.50 131 ALA A C 1
ATOM 1048 O O . ALA A 1 131 ? 3.472 -5.094 5.474 1.00 94.50 131 ALA A O 1
ATOM 1049 N N . PHE A 1 132 ? 5.525 -4.270 4.977 1.00 85.75 132 PHE A N 1
ATOM 1050 C CA . PHE A 1 132 ? 6.271 -5.525 4.884 1.00 85.75 132 PHE A CA 1
ATOM 1051 C C . PHE A 1 132 ? 7.776 -5.266 4.987 1.00 85.75 132 PHE A C 1
ATOM 1053 O O . PHE A 1 132 ? 8.226 -4.180 4.547 1.00 85.75 132 PHE A O 1
#

Organism: NCBI:txid1274631

pLDDT: mean 87.16, std 14.75, range [35.16, 97.81]

InterPro domains:
  IPR003738 SOS response associated peptidase (SRAP) [PF02586] (11-118)
  IPR036590 SOS response associated peptidase-like [SSF143081] (9-119)

Foldseek 3Di:
DDPDDDDDPDQDAQAWAWKWFDDPPDIDTDTAGAFDFDDPVVGDGGAAEAEDCVDPSCVVFPDRRQKIWGKFLKDWDWDPAADPVVSHTDIDIDGPDPVSDIDTFIKGWDFDQDAPPDPDDGDRGIYMHGYD